Protein 4Z5H (pdb70)

CATH classification: 1.10.260.40

Sequence (72 aa):
SFQKIYSPTQLANAMKLVRQQNGWTQAELAKKIGIKQATISNFENNPDNTTLTTFFKILQSLELSMTLCDAK

Secondary structure (DSSP, 8-state):
------SHHHHHHHHHHHHHHTT--HHHHHHHHTS-HHHHHHHHHSGGG--HHHHHHHHHHTT---------

Radius of gyration: 11.75 Å; Cα contacts (8 Å, |Δi|>4): 59; chains: 1; bounding box: 24×30×30 Å

Foldseek 3Di:
DDDDDDALQSVLCVLVVLCVVVPHQLCVLCVVLVHDSVLNVCSNPPVHPRDPVSVVSSCVSSVHDDDDDDPD

Organism: Escherichia coli (strain K12) (NCBI:txid83333)

Structure (mmCIF, N/CA/C/O backbone):
data_4Z5H
#
_entry.id   4Z5H
#
_cell.length_a   127.714
_cell.length_b   127.714
_cell.length_c   127.714
_cell.angle_alpha   90.000
_cell.angle_beta   90.000
_cell.angle_gamma   90.000
#
_symmetry.space_group_name_H-M   'P 41 3 2'
#
loop_
_entity.id
_entity.type
_entity.pdbx_description
1 polymer 'Antitoxin HipB'
2 polymer "DNA (5'-D(*TP*TP*AP*TP*CP*CP*TP*CP*AP*CP*TP*AP*AP*AP*GP*GP*AP*TP*AP*A)-3')"
3 water water
#
loop_
_atom_site.group_PDB
_atom_site.id
_atom_site.type_symbol
_atom_site.label_atom_id
_atom_site.label_alt_id
_atom_site.label_comp_id
_atom_site.label_asym_id
_atom_site.label_entity_id
_atom_site.label_seq_id
_atom_site.pdbx_PDB_ins_code
_atom_site.Cartn_x
_atom_site.Cartn_y
_atom_site.Cartn_z
_atom_site.occupancy
_atom_site.B_iso_or_equiv
_atom_site.auth_seq_id
_atom_site.auth_comp_id
_atom_site.auth_asym_id
_atom_site.auth_atom_id
_atom_site.pdbx_PDB_model_num
ATOM 1 N N . SER A 1 1 ? 9.685 26.315 15.960 1.00 55.05 3 SER A N 1
ATOM 2 C CA . SER A 1 1 ? 9.189 26.665 14.633 1.00 57.69 3 SER A CA 1
ATOM 3 C C . SER A 1 1 ? 7.748 26.186 14.463 1.00 48.33 3 SER A C 1
ATOM 4 O O . SER A 1 1 ? 7.499 25.096 13.953 1.00 48.04 3 SER A O 1
ATOM 7 N N . PHE A 1 2 ? 6.808 27.014 14.889 1.00 37.51 4 PHE A N 1
ATOM 8 C CA . PHE A 1 2 ? 5.413 26.711 14.678 1.00 30.91 4 PHE A CA 1
ATOM 9 C C . PHE A 1 2 ? 4.956 27.375 13.383 1.00 29.71 4 PHE A C 1
ATOM 10 O O . PHE A 1 2 ? 4.898 28.583 13.271 1.00 31.01 4 PHE A O 1
ATOM 18 N N . GLN A 1 3 ? 4.678 26.543 12.401 1.00 21.21 5 GLN A N 1
ATOM 19 C CA . GLN A 1 3 ? 4.212 26.959 11.095 1.00 22.75 5 GLN A CA 1
ATOM 20 C C . GLN A 1 3 ? 2.694 27.082 11.010 1.00 17.65 5 GLN A C 1
ATOM 21 O O . GLN A 1 3 ? 1.989 26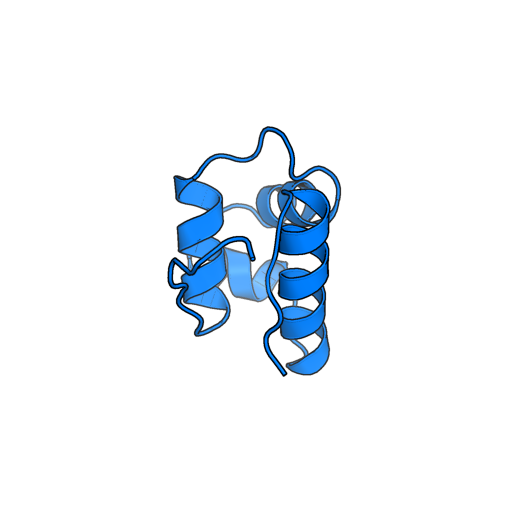.563 11.834 1.00 13.74 5 GLN A O 1
ATOM 27 N N . LYS A 1 4 ? 2.216 27.731 9.966 1.00 14.81 6 LYS A N 1
ATOM 28 C CA . LYS A 1 4 ? 0.809 27.723 9.648 1.00 15.15 6 LYS A CA 1
ATOM 29 C C . LYS A 1 4 ? 0.328 26.307 9.308 1.00 17.14 6 LYS A C 1
ATOM 30 O O . LYS A 1 4 ? 1.009 25.555 8.634 1.00 11.43 6 LYS A O 1
ATOM 36 N N . ILE A 1 5 ? -0.846 25.991 9.814 1.00 11.12 7 ILE A N 1
ATOM 37 C CA . ILE A 1 5 ? -1.504 24.709 9.666 1.00 12.47 7 ILE A CA 1
ATOM 38 C C . ILE A 1 5 ? -2.859 24.874 8.969 1.00 12.86 7 ILE A C 1
ATOM 39 O O . ILE A 1 5 ? -3.608 25.775 9.291 1.00 12.27 7 ILE A O 1
ATOM 44 N N . TYR A 1 6 ? -3.114 24.025 7.985 1.00 9.44 8 TYR A N 1
ATOM 45 C CA . TYR A 1 6 ? -4.274 24.113 7.128 1.00 10.49 8 TYR A CA 1
ATOM 46 C C . TYR A 1 6 ? -5.225 22.914 7.118 1.00 12.16 8 TYR A C 1
ATOM 47 O O . TYR A 1 6 ? -6.211 22.938 6.451 1.00 11.16 8 TYR A O 1
ATOM 56 N N . SER A 1 7 ? -4.892 21.856 7.832 1.00 10.04 9 SER A N 1
ATOM 57 C CA . SER A 1 7 ? -5.738 20.681 7.875 1.00 9.04 9 SER A CA 1
ATOM 58 C C . SER A 1 7 ? -5.617 19.843 9.144 1.00 8.88 9 SER A C 1
ATOM 59 O O . SER A 1 7 ? -4.653 19.918 9.865 1.00 9.52 9 SER A O 1
ATOM 62 N N . PRO A 1 8 ? -6.594 18.973 9.364 1.00 7.99 10 PRO A N 1
ATOM 63 C CA . PRO A 1 8 ? -6.537 18.098 10.531 1.00 10.51 10 PRO A CA 1
ATOM 64 C C . PRO A 1 8 ? -5.283 17.211 10.488 1.00 9.94 10 PRO A C 1
ATOM 65 O O . PRO A 1 8 ? -4.645 17.101 11.485 1.00 9.40 10 PRO A O 1
ATOM 69 N N . THR A 1 9 ? -4.917 16.671 9.337 1.00 9.75 11 THR A N 1
ATOM 70 C CA . THR A 1 9 ? -3.721 15.855 9.228 1.00 11.93 11 THR A CA 1
ATOM 71 C C . THR A 1 9 ? -2.444 16.629 9.581 1.00 11.41 11 THR A C 1
ATOM 72 O O . THR A 1 9 ? -1.644 16.155 10.344 1.00 11.02 11 THR A O 1
ATOM 76 N N . GLN A 1 10 ? -2.311 17.833 9.058 1.00 9.85 12 GLN A N 1
ATOM 77 C CA . GLN A 1 10 ? -1.190 18.692 9.360 1.00 10.76 12 GLN A CA 1
ATOM 78 C C . GLN A 1 10 ? -1.166 19.021 10.851 1.00 11.28 12 GLN A C 1
ATOM 79 O O . GLN A 1 10 ? -0.133 19.015 11.459 1.00 10.73 12 GLN A O 1
ATOM 85 N N . LEU A 1 11 ? -2.334 19.277 11.411 1.00 9.06 13 LEU A N 1
ATOM 86 C CA . LEU A 1 11 ? -2.451 19.583 12.815 1.00 8.88 13 LEU A CA 1
ATOM 87 C C . LEU A 1 11 ? -2.006 18.413 13.693 1.00 9.56 13 LEU A C 1
ATOM 88 O O . LEU A 1 11 ? -1.253 18.599 14.616 1.00 9.08 13 LEU A O 1
ATOM 93 N N . ALA A 1 12 ? -2.493 17.226 13.370 1.00 9.47 14 ALA A N 1
ATOM 94 C CA . ALA A 1 12 ? -2.164 16.018 14.104 1.00 11.14 14 ALA A CA 1
ATOM 95 C C . ALA A 1 12 ? -0.671 15.685 14.011 1.00 12.00 14 ALA A C 1
ATOM 96 O O . ALA A 1 12 ? -0.062 15.348 14.988 1.00 11.17 14 ALA A O 1
ATOM 98 N N . ASN A 1 13 ? -0.100 15.821 12.823 1.00 11.73 15 ASN A N 1
ATOM 99 C CA . ASN A 1 13 ? 1.301 15.554 12.619 1.00 12.82 15 ASN A CA 1
ATOM 100 C C . ASN A 1 13 ? 2.152 16.499 13.460 1.00 15.51 15 ASN A C 1
ATOM 101 O O . ASN A 1 13 ? 3.078 16.064 14.087 1.00 11.55 15 ASN A O 1
ATOM 106 N N . ALA A 1 14 ? 1.805 17.781 13.485 1.00 10.16 16 ALA A N 1
ATOM 107 C CA . ALA A 1 14 ? 2.516 18.749 14.303 1.00 11.46 16 ALA A CA 1
ATOM 108 C C . ALA A 1 14 ? 2.431 18.474 15.813 1.00 11.65 16 ALA A C 1
ATOM 109 O O . ALA A 1 14 ? 3.391 18.590 16.523 1.00 11.87 16 ALA A O 1
ATOM 111 N N . MET A 1 15 ? 1.250 18.132 16.280 1.00 8.61 17 MET A N 1
ATOM 112 C CA . MET A 1 15 ? 1.051 17.797 17.668 1.00 10.12 17 MET A CA 1
ATOM 113 C C . MET A 1 15 ? 1.743 16.516 18.138 1.00 8.91 17 MET A C 1
ATOM 114 O O . MET A 1 15 ? 2.228 16.465 19.231 1.00 9.54 17 MET A O 1
ATOM 119 N N . LYS A 1 16 ? 1.752 15.503 17.284 1.00 9.44 18 LYS A N 1
ATOM 120 C CA . LYS A 1 16 ? 2.460 14.261 17.549 1.00 10.93 18 LYS A CA 1
ATOM 121 C C . LYS A 1 16 ? 3.956 14.546 17.668 1.00 13.15 18 LYS A C 1
ATOM 122 O O . LYS A 1 16 ? 4.621 14.025 18.521 1.00 13.13 18 LYS A O 1
ATOM 128 N N . LEU A 1 17 ? 4.455 15.407 16.796 1.00 13.89 19 LEU A N 1
ATOM 129 C CA . LEU A 1 17 ? 5.854 15.760 16.804 1.00 13.67 19 LEU A CA 1
ATOM 130 C C . LEU A 1 17 ? 6.233 16.411 18.124 1.00 16.26 19 LEU A C 1
ATOM 131 O O . LEU A 1 17 ? 7.235 16.074 18.694 1.00 15.49 19 LEU A O 1
ATOM 136 N N . VAL A 1 18 ? 5.384 17.299 18.623 1.00 14.53 20 VAL A N 1
ATOM 137 C CA . VAL A 1 18 ? 5.614 17.913 19.906 1.00 15.01 20 VAL A CA 1
ATOM 138 C C . VAL A 1 18 ? 5.617 16.862 21.015 1.00 14.72 20 VAL A C 1
ATOM 139 O O . VAL A 1 18 ? 6.458 16.904 21.893 1.00 15.00 20 VAL A O 1
ATOM 143 N N . ARG A 1 19 ? 4.686 15.925 20.960 1.00 10.13 21 ARG A N 1
ATOM 144 C CA . ARG A 1 19 ? 4.647 14.903 21.974 1.00 11.10 21 ARG A CA 1
ATOM 145 C C . ARG A 1 19 ? 5.938 14.077 21.960 1.00 14.74 21 ARG A C 1
ATOM 146 O O . ARG A 1 19 ? 6.556 13.903 22.969 1.00 12.93 21 ARG A O 1
ATOM 154 N N . GLN A 1 20 ? 6.340 13.635 20.788 1.00 14.33 22 GLN A N 1
ATOM 155 C CA . GLN A 1 20 ? 7.538 12.841 20.644 1.00 18.82 22 GLN A CA 1
ATOM 156 C C . GLN A 1 20 ? 8.816 13.603 21.037 1.00 19.95 22 GLN A C 1
ATOM 157 O O . GLN A 1 20 ? 9.663 13.063 21.689 1.00 23.38 22 GLN A O 1
ATOM 163 N N . GLN A 1 21 ? 8.906 14.868 20.666 1.00 18.24 23 GLN A N 1
ATOM 164 C CA . GLN A 1 21 ? 10.057 15.715 20.965 1.00 21.08 23 GLN A CA 1
ATOM 165 C C . GLN A 1 21 ? 10.252 15.870 22.457 1.00 21.88 23 GLN A C 1
ATOM 166 O O . GLN A 1 21 ? 11.349 15.950 22.925 1.00 23.60 23 GLN A O 1
ATOM 172 N N . ASN A 1 22 ? 9.152 15.913 23.183 1.00 18.79 24 ASN A N 1
ATOM 173 C CA . ASN A 1 22 ? 9.167 16.015 24.612 1.00 20.09 24 ASN A CA 1
ATOM 174 C C . ASN A 1 22 ? 9.254 14.672 25.331 1.00 21.57 24 ASN A C 1
ATOM 175 O O . ASN A 1 22 ? 9.296 14.630 26.535 1.00 21.97 24 ASN A O 1
ATOM 180 N N . GLY A 1 23 ? 9.269 13.591 24.573 1.00 18.93 25 GLY A N 1
ATOM 181 C CA . GLY A 1 23 ? 9.264 12.251 25.124 1.00 23.11 25 GLY A CA 1
ATOM 182 C C . GLY A 1 23 ? 8.043 11.794 25.911 1.00 25.95 25 GLY A C 1
ATOM 183 O O . GLY A 1 23 ? 8.158 10.961 26.769 1.00 23.20 25 GLY A O 1
ATOM 184 N N . TRP A 1 24 ? 6.877 12.335 25.610 1.00 20.55 26 TRP A N 1
ATOM 185 C CA . TRP A 1 24 ? 5.662 11.963 26.305 1.00 17.62 26 TRP A CA 1
ATOM 186 C C . TRP A 1 24 ? 4.953 10.789 25.637 1.00 17.67 26 TRP A C 1
ATOM 187 O O . TRP A 1 24 ? 4.940 10.670 24.438 1.00 15.44 26 TRP A O 1
ATOM 198 N N . THR A 1 25 ? 4.407 9.911 26.448 1.00 13.03 27 THR A N 1
ATOM 199 C CA . THR A 1 25 ? 3.558 8.852 25.959 1.00 13.82 27 THR A CA 1
ATOM 200 C C . THR A 1 25 ? 2.120 9.325 25.779 1.00 15.05 27 THR A C 1
ATOM 201 O O . THR A 1 25 ? 1.688 10.256 26.422 1.00 14.49 27 THR A O 1
ATOM 205 N N . GLN A 1 26 ? 1.394 8.629 24.926 1.00 12.60 28 GLN A N 1
ATOM 206 C CA . GLN A 1 26 ? -0.000 8.876 24.737 1.00 12.46 28 GLN A CA 1
ATOM 207 C C . GLN A 1 26 ? -0.691 8.622 26.073 1.00 18.87 28 GLN A C 1
ATOM 208 O O . GLN A 1 26 ? -1.502 9.404 26.496 1.00 14.98 28 GLN A O 1
ATOM 214 N N . ALA A 1 27 ? -0.313 7.549 26.755 1.00 15.56 29 ALA A N 1
ATOM 215 C CA . ALA A 1 27 ? -0.953 7.183 28.001 1.00 15.54 29 ALA A CA 1
ATOM 216 C C . ALA A 1 27 ? -0.814 8.245 29.086 1.00 16.57 29 ALA A C 1
ATOM 217 O O . ALA A 1 27 ? -1.772 8.566 29.743 1.00 19.54 29 ALA A O 1
ATOM 219 N N . GLU A 1 28 ? 0.374 8.797 29.241 1.00 15.02 30 GLU A N 1
ATOM 220 C CA . GLU A 1 28 ? 0.572 9.870 30.194 1.00 19.62 30 GLU A CA 1
ATOM 221 C C . GLU A 1 28 ? -0.191 11.163 29.892 1.00 22.51 30 GLU A C 1
ATOM 222 O O . GLU A 1 28 ? -0.708 11.770 30.797 1.00 22.17 30 GLU A O 1
ATOM 228 N N . LEU A 1 29 ? -0.260 11.575 28.639 1.00 16.27 31 LEU A N 1
ATOM 229 C CA . LEU A 1 29 ? -1.073 12.725 28.299 1.00 17.32 31 LEU A CA 1
ATOM 230 C C . LEU A 1 29 ? -2.558 12.463 28.582 1.00 19.96 31 LEU A C 1
ATOM 231 O O . LEU A 1 29 ? -3.232 13.268 29.196 1.00 19.18 31 LEU A O 1
ATOM 236 N N . ALA A 1 30 ? -3.027 11.295 28.181 1.00 16.87 32 ALA A N 1
ATOM 237 C CA . ALA A 1 30 ? -4.408 10.923 28.314 1.00 17.79 32 ALA A CA 1
ATOM 238 C C . ALA A 1 30 ? -4.834 10.933 29.777 1.00 25.16 32 ALA A C 1
ATOM 239 O O . ALA A 1 30 ? -5.916 11.362 30.087 1.00 24.10 32 ALA A O 1
ATOM 241 N N . LYS A 1 31 ? -3.965 10.461 30.650 1.00 21.88 33 LYS A N 1
ATOM 242 C CA . LYS A 1 31 ? -4.209 10.478 32.076 1.00 26.70 33 LYS A CA 1
ATOM 243 C C . LYS A 1 31 ? -4.302 11.879 32.644 1.00 28.43 33 LYS A C 1
ATOM 244 O O . LYS A 1 31 ? -5.164 12.173 33.437 1.00 30.46 33 LYS A O 1
ATOM 250 N N . LYS A 1 32 ? -3.403 12.731 32.201 1.00 25.67 34 LYS A N 1
ATOM 251 C CA . LYS A 1 32 ? -3.313 14.074 32.679 1.00 25.95 34 LYS A CA 1
ATOM 252 C C . LYS A 1 32 ? -4.621 14.805 32.387 1.00 29.22 34 LYS A C 1
ATOM 253 O O . LYS A 1 32 ? -5.102 15.554 33.209 1.00 26.64 34 LYS A O 1
ATOM 259 N N . ILE A 1 33 ? -5.204 14.564 31.226 1.00 23.05 35 ILE A N 1
ATOM 260 C CA . ILE A 1 33 ? -6.399 15.275 30.808 1.00 25.69 35 ILE A CA 1
ATOM 261 C C . ILE A 1 33 ? -7.705 14.499 30.931 1.00 25.08 35 ILE A C 1
ATOM 262 O O . ILE A 1 33 ? -8.728 14.971 30.518 1.00 28.53 35 ILE A O 1
ATOM 267 N N . GLY A 1 34 ? -7.654 13.321 31.518 1.00 23.29 36 GLY A N 1
ATOM 268 C CA . GLY A 1 34 ? -8.825 12.488 31.653 1.00 24.46 36 GLY A CA 1
ATOM 269 C C . GLY A 1 34 ? -9.562 12.003 30.426 1.00 27.47 36 GLY A C 1
ATOM 270 O O . GLY A 1 34 ? -10.762 12.007 30.394 1.00 26.71 36 GLY A O 1
ATOM 271 N N . ILE A 1 35 ? -8.832 11.548 29.424 1.00 23.97 37 ILE A N 1
ATOM 272 C CA . ILE A 1 35 ? -9.423 10.944 28.248 1.00 19.25 37 ILE A CA 1
ATOM 273 C C . ILE A 1 35 ? -8.702 9.637 27.962 1.00 19.00 37 ILE A C 1
ATOM 274 O O . ILE A 1 35 ? -7.703 9.353 28.570 1.00 19.80 37 ILE A O 1
ATOM 279 N N . LYS A 1 36 ? -9.247 8.844 27.063 1.00 17.01 38 LYS A N 1
ATOM 280 C CA . LYS A 1 36 ? -8.624 7.592 26.686 1.00 18.64 38 LYS A CA 1
ATOM 281 C C . LYS A 1 36 ? -7.362 7.757 25.837 1.00 18.02 38 LYS A C 1
ATOM 282 O O . LYS A 1 36 ? -7.292 8.617 24.993 1.00 12.81 38 LYS A O 1
ATOM 288 N N . GLN A 1 37 ? -6.411 6.861 26.055 1.00 15.42 39 GLN A N 1
ATOM 289 C CA . GLN A 1 37 ? -5.209 6.758 25.256 1.00 14.60 39 GLN A CA 1
ATOM 290 C C . GLN A 1 37 ? -5.613 6.459 23.824 1.00 14.59 39 GLN A C 1
ATOM 291 O O . GLN A 1 37 ? -5.044 6.975 22.898 1.00 12.02 39 GLN A O 1
ATOM 297 N N . ALA A 1 38 ? -6.651 5.658 23.679 1.00 13.07 40 ALA A N 1
ATOM 298 C CA . ALA A 1 38 ? -7.152 5.267 22.385 1.00 15.78 40 ALA A CA 1
ATOM 299 C C . ALA A 1 38 ? -7.593 6.500 21.608 1.00 13.62 40 ALA A C 1
ATOM 300 O O . ALA A 1 38 ? -7.394 6.583 20.436 1.00 14.29 40 ALA A O 1
ATOM 302 N N . THR A 1 39 ? -8.175 7.451 22.311 1.00 14.47 41 THR A N 1
ATOM 303 C CA . THR A 1 39 ? -8.620 8.697 21.720 1.00 15.65 41 THR A CA 1
ATOM 304 C C . THR A 1 39 ? -7.446 9.504 21.156 1.00 14.27 41 THR A C 1
ATOM 305 O O . THR A 1 39 ? -7.515 1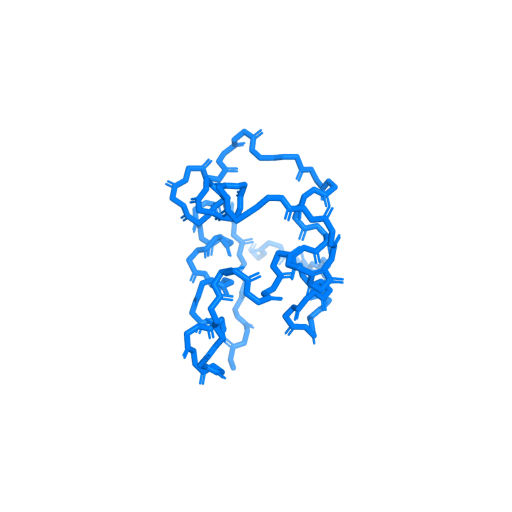0.030 20.070 1.00 12.53 41 THR A O 1
ATOM 309 N N . ILE A 1 40 ? -6.366 9.573 21.907 1.00 11.34 42 ILE A N 1
ATOM 310 C CA . ILE A 1 40 ? -5.175 10.238 21.422 1.00 12.54 42 ILE A CA 1
ATOM 311 C C . ILE A 1 40 ? -4.622 9.514 20.183 1.00 14.42 42 ILE A C 1
ATOM 312 O O . ILE A 1 40 ? -4.226 10.134 19.223 1.00 11.62 42 ILE A O 1
ATOM 317 N N . SER A 1 41 ? -4.634 8.194 20.209 1.00 14.01 43 SER A N 1
ATOM 318 C CA . SER A 1 41 ? -4.169 7.445 19.062 1.00 12.54 43 SER A CA 1
ATOM 319 C C . SER A 1 41 ? -5.062 7.763 17.844 1.00 13.10 43 SER A C 1
ATOM 320 O O . SER A 1 41 ? -4.576 7.974 16.766 1.00 13.74 43 SER A O 1
ATOM 323 N N . ASN A 1 42 ? -6.361 7.826 18.049 1.00 11.92 44 ASN A N 1
ATOM 324 C CA . ASN A 1 42 ? -7.265 8.162 16.967 1.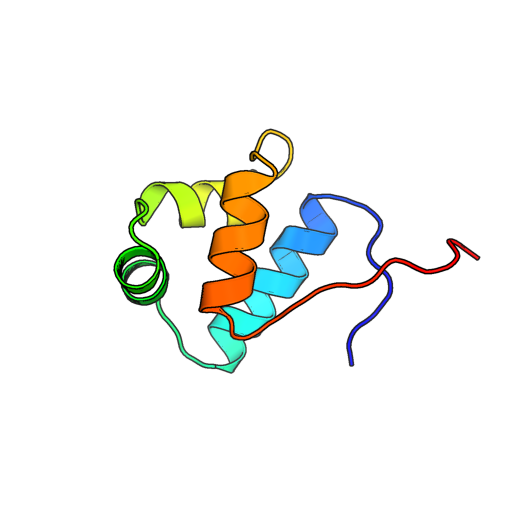00 14.40 44 ASN A CA 1
ATOM 325 C C . ASN A 1 42 ? -6.999 9.571 16.431 1.00 12.83 44 ASN A C 1
ATOM 326 O O . ASN A 1 42 ? -7.041 9.764 15.252 1.00 12.95 44 ASN A O 1
ATOM 331 N N . PHE A 1 43 ? -6.710 10.525 17.312 1.00 11.08 45 PHE A N 1
ATOM 332 C CA . PHE A 1 43 ? -6.429 11.879 16.882 1.00 11.82 45 PHE A CA 1
ATOM 333 C C . PHE A 1 43 ? -5.177 11.933 16.005 1.00 12.61 45 PHE A C 1
ATOM 334 O O . PHE A 1 43 ? -5.201 12.521 14.963 1.00 12.51 45 PHE A O 1
ATOM 342 N N . GLU A 1 44 ? -4.105 11.309 16.463 1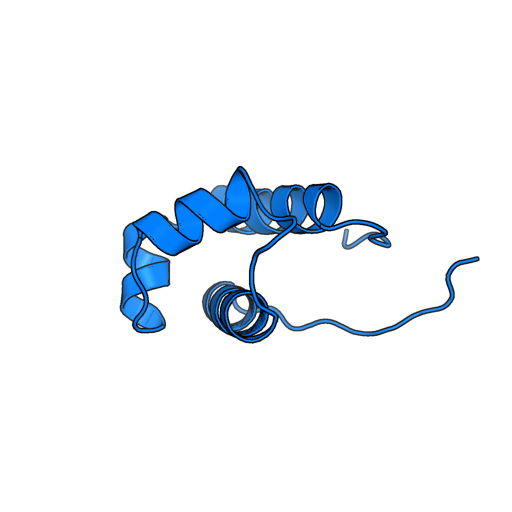.00 12.54 46 GLU A N 1
ATOM 343 C CA . GLU A 1 44 ? -2.834 11.341 15.758 1.00 13.65 46 GLU A CA 1
ATOM 344 C C . GLU A 1 44 ? -2.931 10.692 14.369 1.00 13.18 46 GLU A C 1
ATOM 345 O O . GLU A 1 44 ? -2.358 11.164 13.431 1.00 13.29 46 GLU A O 1
ATOM 351 N N . ASN A 1 45 ? -3.671 9.607 14.274 1.00 11.65 47 ASN A N 1
ATOM 352 C CA . ASN A 1 45 ? -3.769 8.856 13.041 1.00 16.12 47 ASN A CA 1
ATOM 353 C C . ASN A 1 45 ? -4.968 9.123 12.152 1.00 16.26 47 ASN A C 1
ATOM 354 O O . ASN A 1 45 ? -4.891 8.980 10.966 1.00 18.09 47 ASN A O 1
ATOM 359 N N . ASN A 1 46 ? -6.069 9.490 12.762 1.00 13.36 48 ASN A N 1
ATOM 360 C CA . ASN A 1 46 ? -7.302 9.662 12.066 1.00 15.70 48 ASN A CA 1
ATOM 361 C C . ASN A 1 46 ? -8.011 10.957 12.517 1.00 15.30 48 ASN A C 1
ATOM 362 O O . ASN A 1 46 ? -9.119 10.908 12.986 1.00 14.11 48 ASN A O 1
ATOM 367 N N . PRO A 1 47 ? -7.351 12.098 12.350 1.00 13.65 49 PRO A N 1
ATOM 368 C CA . PRO A 1 47 ? -7.808 13.361 12.956 1.00 13.05 49 PRO A CA 1
ATOM 369 C C . PRO A 1 47 ? -9.088 14.027 12.409 1.00 13.75 49 PRO A C 1
ATOM 370 O O . PRO A 1 47 ? -9.658 14.849 13.081 1.00 13.87 49 PRO A O 1
ATOM 374 N N . ASP A 1 48 ? -9.515 13.660 11.219 1.00 14.16 50 ASP A N 1
ATOM 375 C CA . ASP A 1 48 ? -10.527 14.404 10.491 1.00 14.71 50 ASP A CA 1
ATOM 376 C C . ASP A 1 48 ? -11.864 14.541 11.228 1.00 15.18 50 ASP A C 1
ATOM 377 O O . ASP A 1 48 ? -12.453 15.587 11.206 1.00 15.47 50 ASP A O 1
ATOM 382 N N . ASN A 1 49 ? -12.319 13.488 11.880 1.00 13.91 51 ASN A N 1
ATOM 383 C CA . ASN A 1 49 ? -13.579 13.533 12.596 1.00 16.32 51 ASN A CA 1
ATOM 384 C C . ASN A 1 49 ? -13.438 13.723 14.100 1.00 15.71 51 ASN A C 1
ATOM 385 O O . ASN A 1 49 ? -14.399 13.632 14.816 1.00 19.94 51 ASN A O 1
ATOM 390 N N . THR A 1 50 ? -12.221 13.983 14.546 1.00 14.45 52 THR A N 1
ATOM 391 C CA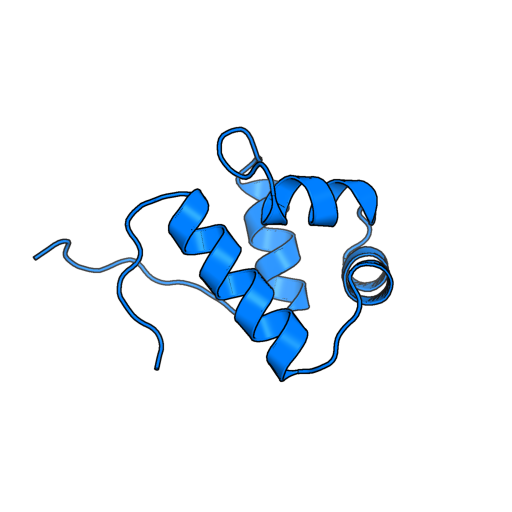 . THR A 1 50 ? -11.930 14.310 15.925 1.00 12.86 52 THR A CA 1
ATOM 392 C C . THR A 1 50 ? -12.642 15.612 16.352 1.00 12.68 52 THR A C 1
ATOM 393 O O . THR A 1 50 ? -12.714 16.545 15.609 1.00 11.45 52 THR A O 1
ATOM 397 N N . THR A 1 51 ? -13.203 15.619 17.542 1.00 10.50 53 THR A N 1
ATOM 398 C CA . THR A 1 51 ? -13.894 16.785 18.061 1.00 12.15 53 THR A CA 1
ATOM 399 C C . THR A 1 51 ? -12.983 17.924 18.533 1.00 12.34 53 THR A C 1
ATOM 400 O O . THR A 1 51 ? -11.864 17.706 18.938 1.00 9.95 53 THR A O 1
ATOM 404 N N . LEU A 1 52 ? -13.515 19.127 18.518 1.00 9.41 54 LEU A N 1
ATOM 405 C CA . LEU A 1 52 ? -12.793 20.300 18.939 1.00 11.06 54 LEU A CA 1
ATOM 406 C C . LEU A 1 52 ? -12.394 20.139 20.415 1.00 11.05 54 LEU A C 1
ATOM 407 O O . LEU A 1 52 ? -11.327 20.533 20.789 1.00 10.43 54 LEU A O 1
ATOM 412 N N . THR A 1 53 ? -13.273 19.544 21.211 1.00 11.67 55 THR A N 1
ATOM 413 C CA . THR A 1 53 ? -13.017 19.323 22.618 1.00 14.67 55 THR A CA 1
ATOM 414 C C . THR A 1 53 ? -11.799 18.420 22.825 1.00 12.28 55 THR A C 1
ATOM 415 O O . THR A 1 53 ? -10.945 18.720 23.616 1.00 11.50 55 THR A O 1
ATOM 419 N N . THR A 1 54 ? -11.724 17.340 22.077 1.00 12.94 56 THR A N 1
ATOM 420 C CA . THR A 1 54 ? -10.578 16.468 22.173 1.00 12.96 56 THR A CA 1
ATOM 421 C C . THR A 1 54 ? -9.312 17.236 21.789 1.00 10.51 56 THR A C 1
ATOM 422 O O . THR A 1 54 ? -8.334 17.168 22.485 1.00 10.97 56 THR A O 1
ATOM 426 N N . PHE A 1 55 ? -9.381 18.024 20.729 1.00 10.34 57 PHE A N 1
ATOM 427 C CA . PHE A 1 55 ? -8.230 18.768 20.272 1.00 10.38 57 PHE A CA 1
ATOM 428 C C . PHE A 1 55 ? -7.723 19.720 21.362 1.00 12.65 57 PHE A C 1
ATOM 429 O O . PHE A 1 55 ? -6.565 19.688 21.683 1.00 8.82 57 PHE A O 1
ATOM 437 N N . PHE A 1 56 ? -8.606 20.506 21.963 1.00 8.51 58 PHE A N 1
ATOM 438 C CA . PHE A 1 56 ? -8.191 21.443 22.993 1.00 9.11 58 PHE A CA 1
ATOM 439 C C . PHE A 1 56 ? -7.606 20.791 24.246 1.00 9.34 58 PHE A C 1
ATOM 440 O O . PHE A 1 56 ? -6.695 21.297 24.818 1.00 10.25 58 PHE A O 1
ATOM 448 N N . LYS A 1 57 ? -8.152 19.658 24.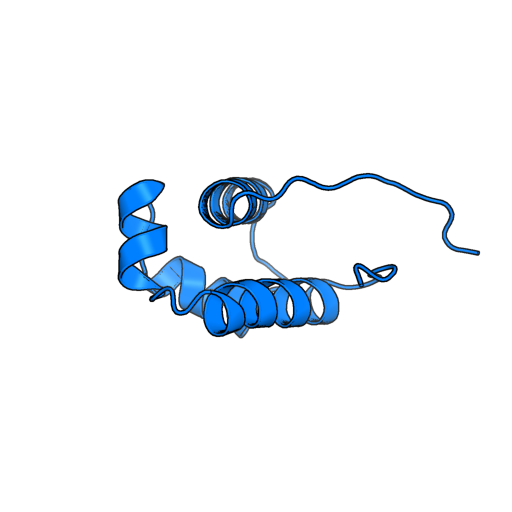634 1.00 8.75 59 LYS A N 1
ATOM 449 C CA . LYS A 1 57 ? -7.656 18.921 25.772 1.00 13.14 59 LYS A CA 1
ATOM 450 C C . LYS A 1 57 ? -6.226 18.424 25.548 1.00 11.64 59 LYS A C 1
ATOM 451 O O . LYS A 1 57 ? -5.387 18.579 26.391 1.00 13.05 59 LYS A O 1
ATOM 457 N N . ILE A 1 58 ? -5.987 17.858 24.374 1.00 12.15 60 ILE A N 1
ATOM 458 C CA . ILE A 1 58 ? -4.667 17.398 23.981 1.00 11.14 60 ILE A CA 1
ATOM 459 C C . ILE A 1 58 ? -3.686 18.570 23.914 1.00 11.81 60 ILE A C 1
ATOM 460 O O . ILE A 1 58 ? -2.591 18.476 24.401 1.00 11.46 60 ILE A O 1
ATOM 465 N N . LEU A 1 59 ? -4.140 19.699 23.393 1.00 10.01 61 LEU A N 1
ATOM 466 C CA . LEU A 1 59 ? -3.312 20.872 23.308 1.00 10.92 61 LEU A CA 1
ATOM 467 C C . LEU A 1 59 ? -2.851 21.269 24.700 1.00 11.70 61 LEU A C 1
ATOM 468 O O . LEU A 1 59 ? -1.695 21.521 24.891 1.00 14.61 61 LEU A O 1
ATOM 473 N N . GLN A 1 60 ? -3.761 21.253 25.664 1.00 11.26 62 GLN A N 1
ATOM 474 C CA . GLN A 1 60 ? -3.434 21.559 27.042 1.00 13.99 62 GLN A CA 1
ATOM 475 C C . GLN A 1 60 ? -2.401 20.578 27.613 1.00 16.01 62 GLN A C 1
ATOM 476 O O . GLN A 1 60 ? -1.449 20.995 28.227 1.00 16.92 62 GLN A O 1
ATOM 482 N N . SER A 1 61 ? -2.575 19.303 27.317 1.00 11.27 63 SER A N 1
ATOM 483 C CA . SER A 1 61 ? -1.672 18.267 27.788 1.00 14.73 63 SER A CA 1
ATOM 484 C C . SER A 1 61 ? -0.254 18.497 27.272 1.00 14.56 63 SER A C 1
ATOM 485 O O . SER A 1 61 ? 0.679 18.182 27.950 1.00 15.77 63 SER A O 1
ATOM 488 N N . LEU A 1 62 ? -0.137 19.074 26.084 1.00 11.69 64 LEU A N 1
ATOM 489 C CA . LEU A 1 62 ? 1.128 19.317 25.437 1.00 12.78 64 LEU A CA 1
ATOM 490 C C . LEU A 1 62 ? 1.737 20.669 25.827 1.00 15.74 64 LEU A C 1
ATOM 491 O O . LEU A 1 62 ? 2.717 21.080 25.274 1.00 16.26 64 LEU A O 1
ATOM 496 N N . GLU A 1 63 ? 1.109 21.355 26.765 1.00 14.14 65 GLU A N 1
ATOM 497 C CA . GLU A 1 63 ? 1.503 22.694 27.180 1.00 16.76 65 GLU A CA 1
ATOM 498 C C . GLU A 1 63 ? 1.460 23.719 26.032 1.00 17.41 65 GLU A C 1
ATOM 499 O O . GLU A 1 63 ? 2.250 24.623 25.962 1.00 16.89 65 GLU A O 1
ATOM 505 N N . LEU A 1 64 ? 0.493 23.542 25.158 1.00 13.64 66 LEU A N 1
ATOM 506 C CA . LEU A 1 64 ? 0.294 24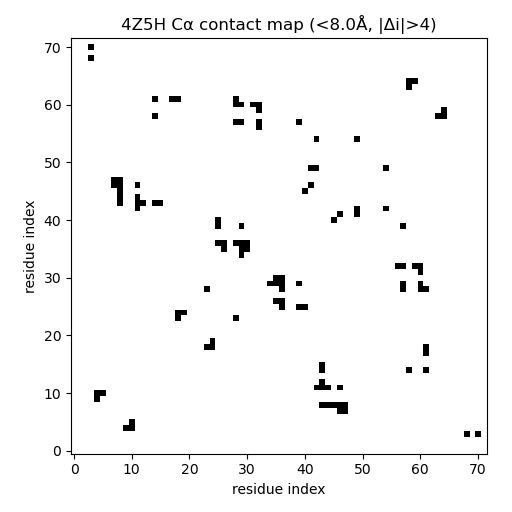.369 23.998 1.00 13.34 66 LEU A CA 1
ATOM 507 C C . LEU A 1 64 ? -1.044 25.088 24.021 1.00 14.78 66 LEU A C 1
ATOM 508 O O . LEU A 1 64 ? -1.973 24.667 24.659 1.00 12.71 66 LEU A O 1
ATOM 513 N N . SER A 1 65 ? -1.090 26.141 23.237 1.00 12.97 67 SER A N 1
ATOM 514 C CA . SER A 1 65 ? -2.254 26.914 22.914 1.00 15.99 67 SER A CA 1
ATOM 515 C C . SER A 1 65 ? -2.220 27.052 21.389 1.00 14.98 67 SER A C 1
ATOM 516 O O . SER A 1 65 ? -1.356 26.497 20.746 1.00 15.10 67 SER A O 1
ATOM 519 N N . MET A 1 66 ? -3.168 27.784 20.831 1.00 12.17 68 MET A N 1
ATOM 520 C CA . MET A 1 66 ? -3.196 28.082 19.415 1.00 13.70 68 MET A CA 1
ATOM 521 C C . MET A 1 66 ? -3.690 29.496 19.172 1.00 15.21 68 MET A C 1
ATOM 522 O O . MET A 1 66 ? -4.352 30.041 20.011 1.00 13.57 68 MET A O 1
ATOM 527 N N . THR A 1 67 ? -3.373 30.052 18.016 1.00 13.42 69 THR A N 1
ATOM 528 C CA . THR A 1 67 ? -3.962 31.301 17.546 1.00 17.85 69 THR A CA 1
ATOM 529 C C . THR A 1 67 ? -4.369 31.213 16.081 1.00 17.86 69 THR A C 1
ATOM 530 O O . THR A 1 67 ? -3.834 30.440 15.324 1.00 16.25 69 THR A O 1
ATOM 534 N N . LEU A 1 68 ? -5.330 32.026 15.719 1.00 11.45 70 LEU A N 1
ATOM 535 C CA . LEU A 1 68 ? -5.654 32.284 14.346 1.00 14.78 70 LEU A CA 1
ATOM 536 C C . LEU A 1 68 ? -4.630 33.195 13.691 1.00 17.18 70 LEU A C 1
ATOM 537 O O . LEU A 1 68 ? -3.920 33.907 14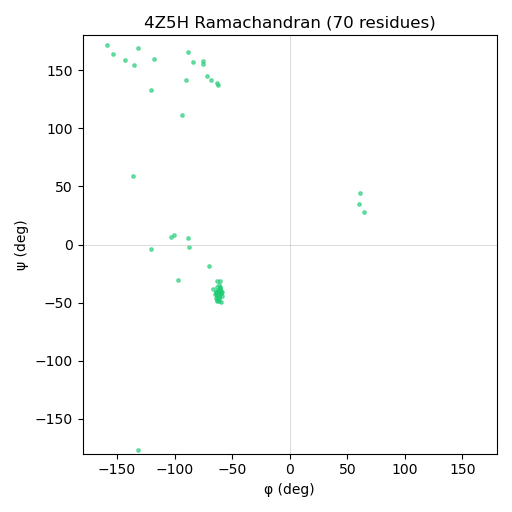.352 1.00 16.92 70 LEU A O 1
ATOM 542 N N . CYS A 1 69 ? -4.571 33.124 12.382 1.00 15.44 71 CYS A N 1
ATOM 543 C CA . CYS A 1 69 ? -3.740 33.983 11.581 1.00 19.58 71 CYS A CA 1
ATOM 544 C C . CYS A 1 69 ? -4.261 34.029 10.158 1.00 21.92 71 CYS A C 1
ATOM 545 O O . CYS A 1 69 ? -5.125 33.273 9.785 1.00 15.81 71 CYS A O 1
ATOM 548 N N . ASP A 1 70 ? -3.682 34.916 9.368 1.00 24.55 72 ASP A N 1
ATOM 549 C CA . ASP A 1 70 ? -4.040 35.020 7.977 1.00 25.21 72 ASP A CA 1
ATOM 550 C C . ASP A 1 70 ? -3.592 33.794 7.210 1.00 25.01 72 ASP A C 1
ATOM 551 O O . ASP A 1 70 ? -2.552 33.241 7.455 1.00 23.51 72 ASP A O 1
ATOM 556 N N . ALA A 1 71 ? -4.423 33.371 6.286 1.00 21.37 73 ALA A N 1
ATOM 557 C CA . ALA A 1 71 ? -4.141 32.240 5.432 1.00 24.92 73 ALA A CA 1
ATOM 558 C C . ALA A 1 71 ? -2.902 32.470 4.531 1.00 31.64 73 ALA A C 1
ATOM 559 O O . ALA A 1 71 ? -2.161 31.540 4.210 1.00 22.56 73 ALA A O 1
ATOM 561 N N . LYS A 1 72 ? -2.712 33.740 4.187 1.00 25.54 74 LYS A N 1
ATOM 562 C CA . LYS A 1 72 ? -1.802 34.242 3.164 1.00 37.27 74 LYS A CA 1
ATOM 563 C C . LYS A 1 72 ? -2.208 33.826 1.761 1.00 43.89 74 LYS A C 1
ATOM 564 O O . LYS A 1 72 ? -3.041 34.464 1.127 1.00 48.83 74 LYS A O 1
#

InterPro domains:
  IPR001387 Cro/C1-type, helix-turn-helix domain [PF01381] (18-69)
  IPR001387 Cro/C1-type, helix-turn-helix domain [PS50943] (17-71)
  IPR001387 Cro/C1-type, helix-turn-helix domain [SM00530] (16-71)
  IPR001387 Cro/C1-type, helix-turn-helix domain [cd00093] (14-69)
  IPR010982 Lambda repressor-like, DNA-binding domain superfamily [G3DSA:1.10.260.40] (1-88)
  IPR010982 Lambda repressor-like, DNA-binding domain superfamily [SSF47413] (5-70)

Solvent-accessible surface area: 5162 Å² total; per-residue (Å²): 141,163,138,75,80,130,42,57,73,84,43,0,88,34,7,69,96,17,26,98,130,77,59,53,72,31,60,82,2,3,177,119,24,65,37,146,84,51,44,1,34,70,4,14,105,86,16,96,139,33,82,136,84,19,20,99,84,3,10,128,0,4,137,41,97,75,119,162,88,116,76,202

B-factor: mean 24.44, std 12.0, range [7.17, 64.97]

GO terms:
  GO:0000976 transcription cis-regulatory region binding (F, IPI)
  GO:0001217 DNA-binding transcription repressor activity (F, IPI)
  GO:0032993 protein-DNA complex (C, IPI)
  GO:0043565 sequence-specific DNA binding (F, EXP)
  GO:0032993 protein-DNA complex (C, EXP)
  GO:0005515 protein binding (F, IPI)
  GO:0001046 core promoter sequence-specific DNA binding (F, IDA)
  GO:0045892 negative regulation of DNA-templated transcription (P, IDA)
  GO:0042803 protein homodimerization activity (F, IDA)
  GO:0043565 sequence-specific DNA binding (F, IDA)
  GO:0006351 DNA-templated transcription (P, IDA)
  GO:0040008 regulation of growth (P, IDA)
  GO:0006355 regulation of DNA-templated transcription (P, IDA)

Nearest PDB structures (foldseek):
  4z5h-assembly1_A-2  TM=1.014E+00  e=1.958E-11  Escherichia coli K-12
  4z59-assembly1_A  TM=1.013E+00  e=3.826E-11  Escherichia coli K-12
  5k98-assembly1_P  TM=9.990E-01  e=1.144E-10  Escherichia coli MP020980.2
  3dnv-assembly1_B  TM=1.000E+00  e=1.649E-10  Escherichia coli K-12
  2wiu-assembly1_B  TM=9.695E-01  e=1.475E-09  Escherichia coli